Protein AF-A0A845VIH4-F1 (afdb_monomer_lite)

Sequence (87 aa):
MTYDQTQLDDLFARARSVLGPEVLGTFANCKPRQDAFMTALFRAIKAMEGPSNVTDGQILGALEIADEMFPLELEVMARAYYSEPKS

pLDDT: mean 86.14, std 13.35, range [51.91, 98.06]

Foldseek 3Di:
DDADPVLVVVLVVVLCVLCDDVNVVVCVLDVQLVVQLVVQLVVQCVVQVHSNRRDSVSSVVSNVRSCVVQPVVNSVVVCVVVPDDDD

Structure (mmCIF, N/CA/C/O backbone):
data_AF-A0A845VIH4-F1
#
_entry.id   AF-A0A845VIH4-F1
#
loop_
_atom_site.group_PDB
_atom_site.id
_atom_site.type_symbol
_atom_site.label_atom_id
_atom_site.label_alt_id
_atom_site.label_comp_id
_atom_site.label_asym_id
_atom_site.label_entity_id
_atom_site.label_seq_id
_atom_site.pdbx_PDB_ins_code
_atom_site.Cartn_x
_atom_site.Cartn_y
_atom_site.Cartn_z
_atom_site.occupancy
_atom_site.B_iso_or_equiv
_atom_site.auth_seq_id
_atom_site.auth_comp_id
_atom_site.auth_asym_id
_atom_site.auth_atom_id
_atom_site.pdbx_PDB_model_num
ATOM 1 N N . MET A 1 1 ? 19.160 3.550 -3.522 1.00 54.25 1 MET A N 1
ATOM 2 C CA . MET A 1 1 ? 18.275 3.278 -4.670 1.00 54.25 1 MET A CA 1
ATOM 3 C C . MET A 1 1 ? 17.223 4.361 -4.677 1.00 54.25 1 MET A C 1
ATOM 5 O O . MET A 1 1 ? 16.475 4.448 -3.714 1.00 54.25 1 MET A O 1
ATOM 9 N N . THR A 1 2 ? 17.233 5.213 -5.694 1.00 68.44 2 THR A N 1
ATOM 10 C CA . THR A 1 2 ? 16.160 6.182 -5.929 1.00 68.44 2 THR A CA 1
ATOM 11 C C . THR A 1 2 ? 15.287 5.556 -7.004 1.00 68.44 2 THR A C 1
ATOM 13 O O . THR A 1 2 ? 15.784 5.308 -8.100 1.00 68.44 2 THR A O 1
ATOM 16 N N . TYR A 1 3 ? 14.056 5.181 -6.661 1.00 77.38 3 TYR A N 1
ATOM 17 C CA . TYR A 1 3 ? 13.118 4.639 -7.643 1.00 77.38 3 TYR A CA 1
ATOM 18 C C . TYR A 1 3 ? 12.599 5.776 -8.526 1.00 77.38 3 TYR A C 1
ATOM 20 O O . TYR A 1 3 ? 12.485 6.910 -8.059 1.00 77.38 3 TYR A O 1
ATOM 28 N N . ASP A 1 4 ? 12.298 5.477 -9.789 1.00 87.88 4 ASP A N 1
ATOM 29 C CA . ASP A 1 4 ? 11.595 6.418 -10.658 1.00 87.88 4 ASP A CA 1
ATOM 30 C C . ASP A 1 4 ? 10.208 6.711 -10.068 1.00 87.88 4 ASP A C 1
ATOM 32 O O . ASP A 1 4 ? 9.473 5.793 -9.693 1.00 87.88 4 ASP A O 1
ATOM 36 N N . GLN A 1 5 ? 9.866 7.996 -9.974 1.00 88.75 5 GLN A N 1
ATOM 37 C CA . GLN A 1 5 ? 8.598 8.445 -9.410 1.00 88.75 5 GLN A CA 1
ATOM 38 C C . GLN A 1 5 ? 7.414 7.877 -10.199 1.00 88.75 5 GLN A C 1
ATOM 40 O O . GLN A 1 5 ? 6.441 7.437 -9.596 1.00 88.75 5 GLN A O 1
ATOM 45 N N . THR A 1 6 ? 7.541 7.788 -11.525 1.00 93.38 6 THR A N 1
ATOM 46 C CA . THR A 1 6 ? 6.491 7.245 -12.401 1.00 93.38 6 THR A CA 1
ATOM 47 C C . THR A 1 6 ? 6.167 5.793 -12.046 1.00 93.38 6 THR A C 1
ATOM 49 O O . THR A 1 6 ? 5.007 5.416 -11.927 1.00 93.38 6 THR A O 1
ATOM 52 N N . GLN A 1 7 ? 7.195 4.980 -11.784 1.00 92.81 7 GLN A N 1
ATOM 53 C CA . GLN A 1 7 ? 7.024 3.570 -11.421 1.00 92.81 7 GLN A CA 1
ATOM 54 C C . GLN A 1 7 ? 6.379 3.392 -10.043 1.00 92.81 7 GLN A C 1
ATOM 56 O O . GLN A 1 7 ? 5.639 2.432 -9.817 1.00 92.81 7 GLN A O 1
ATOM 61 N N . LEU A 1 8 ? 6.672 4.297 -9.106 1.00 94.06 8 LEU A N 1
ATOM 62 C CA . LEU A 1 8 ? 6.009 4.312 -7.805 1.00 94.06 8 LEU A CA 1
ATOM 63 C C . LEU A 1 8 ? 4.537 4.703 -7.944 1.00 94.06 8 LEU A C 1
ATOM 65 O O . LEU A 1 8 ? 3.682 4.046 -7.352 1.00 94.06 8 LEU A O 1
ATOM 69 N N . ASP A 1 9 ? 4.241 5.726 -8.742 1.00 95.38 9 ASP A N 1
ATOM 70 C CA . ASP A 1 9 ? 2.874 6.188 -8.977 1.00 95.38 9 ASP A CA 1
ATOM 71 C C . ASP A 1 9 ? 2.024 5.088 -9.633 1.00 95.38 9 ASP A C 1
ATOM 73 O O . ASP A 1 9 ? 0.912 4.815 -9.169 1.00 95.38 9 ASP A O 1
ATOM 77 N N . ASP A 1 10 ? 2.576 4.381 -10.625 1.00 96.19 10 ASP A N 1
ATOM 78 C CA . ASP A 1 10 ? 1.934 3.230 -11.269 1.00 96.19 10 ASP A CA 1
ATOM 79 C C . ASP A 1 10 ? 1.667 2.093 -10.275 1.00 96.19 10 ASP A C 1
ATOM 81 O O . ASP A 1 10 ? 0.563 1.539 -10.232 1.00 96.19 10 ASP A O 1
ATOM 85 N N . LEU A 1 11 ? 2.647 1.763 -9.425 1.00 96.56 11 LEU A N 1
ATOM 86 C CA . LEU A 1 11 ? 2.477 0.747 -8.386 1.00 96.56 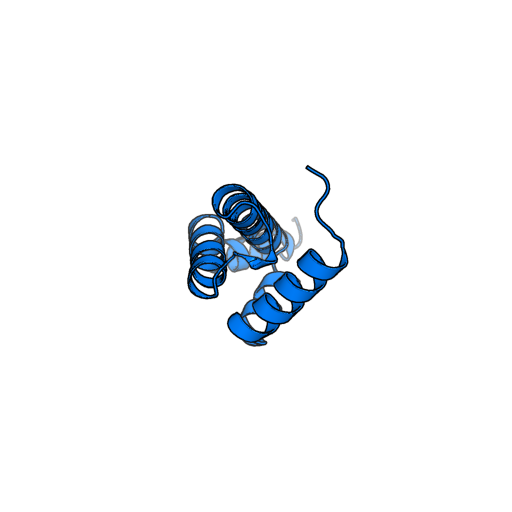11 LEU A CA 1
ATOM 87 C C . LEU A 1 11 ? 1.380 1.144 -7.392 1.00 96.56 11 LEU A C 1
ATOM 89 O O . LEU A 1 11 ? 0.557 0.304 -7.029 1.00 96.56 11 LEU A O 1
ATOM 93 N N . PHE A 1 12 ? 1.329 2.405 -6.960 1.00 95.19 12 PHE A N 1
ATOM 94 C CA . PHE A 1 12 ? 0.299 2.871 -6.030 1.00 95.19 12 PHE A CA 1
ATOM 95 C C . PHE A 1 12 ? -1.086 2.925 -6.670 1.00 95.19 12 PHE A C 1
ATOM 97 O O . PHE A 1 12 ? -2.071 2.580 -6.012 1.00 95.19 12 PHE A O 1
ATOM 104 N N . ALA A 1 13 ? -1.186 3.308 -7.943 1.00 96.06 13 ALA A N 1
ATOM 105 C CA . ALA A 1 13 ? -2.437 3.240 -8.691 1.00 96.06 13 ALA A CA 1
ATOM 106 C C . ALA A 1 13 ? -2.935 1.791 -8.789 1.00 96.06 13 ALA A C 1
ATOM 108 O O . ALA A 1 13 ? -4.104 1.511 -8.501 1.00 96.06 13 ALA A O 1
ATOM 109 N N . ARG A 1 14 ? -2.033 0.854 -9.101 1.00 96.94 14 ARG A N 1
ATOM 110 C CA . ARG A 1 14 ? -2.356 -0.573 -9.177 1.00 96.94 14 ARG A CA 1
ATOM 111 C C . ARG A 1 14 ? -2.728 -1.142 -7.808 1.00 96.94 14 ARG A C 1
ATOM 113 O O . ARG A 1 14 ? -3.736 -1.830 -7.700 1.00 96.94 14 ARG A O 1
ATOM 120 N N . ALA A 1 15 ? -2.016 -0.765 -6.746 1.00 96.25 15 ALA A N 1
ATOM 121 C CA . ALA A 1 15 ? -2.355 -1.158 -5.381 1.00 96.25 15 ALA A CA 1
ATOM 122 C C . ALA A 1 15 ? -3.752 -0.678 -4.971 1.00 96.25 15 ALA A C 1
ATOM 124 O O . ALA A 1 15 ? -4.529 -1.460 -4.434 1.00 96.25 15 ALA A O 1
ATOM 125 N N . ARG A 1 16 ? -4.130 0.565 -5.297 1.00 94.75 16 ARG A N 1
ATOM 126 C CA . ARG A 1 16 ? -5.501 1.053 -5.058 1.00 94.75 16 ARG A CA 1
ATOM 127 C C . ARG A 1 16 ? -6.551 0.215 -5.788 1.00 94.75 16 ARG A C 1
ATOM 129 O O . ARG A 1 16 ? -7.603 -0.057 -5.217 1.00 94.75 16 ARG A O 1
ATOM 136 N N . SER A 1 17 ? -6.263 -0.201 -7.022 1.00 96.56 17 SER A N 1
ATOM 137 C CA . SER A 1 17 ? -7.159 -1.065 -7.797 1.00 96.56 17 SER A CA 1
ATOM 138 C C . SER A 1 17 ? -7.280 -2.472 -7.207 1.00 96.56 17 SER A C 1
ATOM 140 O O . SER A 1 17 ? -8.379 -3.014 -7.189 1.00 96.56 17 SER A O 1
ATOM 142 N N . VAL A 1 18 ? -6.173 -3.061 -6.740 1.00 96.69 18 VAL A N 1
ATOM 143 C CA . VAL A 1 18 ? -6.136 -4.418 -6.163 1.00 96.69 18 VAL A CA 1
ATOM 144 C C . VAL A 1 18 ? -6.840 -4.468 -4.807 1.00 96.69 18 VAL A C 1
ATOM 146 O O . VAL A 1 18 ? -7.613 -5.385 -4.554 1.00 96.69 18 VAL A O 1
ATOM 149 N N . LEU A 1 19 ? -6.588 -3.484 -3.941 1.00 94.81 19 LEU A N 1
ATOM 150 C CA . LEU A 1 19 ? -7.138 -3.449 -2.581 1.00 94.81 19 LEU A CA 1
ATOM 151 C C . LEU A 1 19 ? -8.627 -3.079 -2.553 1.00 94.81 19 LEU A C 1
ATOM 153 O O . LEU A 1 19 ? -9.368 -3.527 -1.682 1.00 94.81 19 LEU A O 1
ATOM 157 N N . GLY A 1 20 ? -9.068 -2.248 -3.498 1.00 94.19 20 GLY A N 1
ATOM 158 C CA . GLY A 1 20 ? -10.447 -1.784 -3.565 1.00 94.19 20 GLY A CA 1
ATOM 159 C C . GLY A 1 20 ? -10.816 -0.744 -2.491 1.00 94.19 20 GLY A C 1
ATOM 160 O O . GLY A 1 20 ? -10.045 -0.439 -1.578 1.00 94.19 20 GLY A O 1
ATOM 161 N N . PRO A 1 21 ? -12.011 -0.141 -2.608 1.00 90.44 21 PRO A N 1
ATOM 162 C CA . PRO A 1 21 ? -12.406 1.019 -1.806 1.00 90.44 21 PRO A CA 1
ATOM 163 C C . PRO A 1 21 ? -12.604 0.712 -0.317 1.00 90.44 21 PRO A C 1
ATOM 165 O O . PRO A 1 21 ? -12.398 1.594 0.511 1.00 90.44 21 PRO A O 1
ATOM 168 N N . GLU A 1 22 ? -12.986 -0.517 0.032 1.00 87.00 22 GLU A N 1
ATOM 169 C CA . GLU A 1 22 ? -13.221 -0.925 1.420 1.00 87.00 22 GLU A CA 1
ATOM 170 C C . GLU A 1 22 ? -11.924 -0.912 2.237 1.00 87.00 22 GLU A C 1
ATOM 172 O O . GLU A 1 22 ? -11.834 -0.218 3.250 1.00 87.00 22 GLU A O 1
ATOM 177 N N . VAL A 1 23 ? -10.884 -1.591 1.745 1.00 87.38 23 VAL A N 1
ATOM 178 C CA . VAL A 1 23 ? -9.561 -1.640 2.388 1.00 87.38 23 VAL A CA 1
ATOM 179 C C . VAL A 1 23 ? -8.911 -0.257 2.421 1.00 87.38 23 VAL A C 1
ATOM 181 O O . VAL A 1 23 ? -8.331 0.151 3.423 1.00 87.38 23 VAL A O 1
ATOM 184 N N . LEU A 1 24 ? -9.052 0.530 1.352 1.00 88.56 24 LEU A N 1
ATOM 185 C CA . LEU A 1 24 ? -8.564 1.912 1.360 1.00 88.56 24 LEU A CA 1
ATOM 186 C C . LEU A 1 24 ? -9.285 2.770 2.414 1.00 88.56 24 LEU A C 1
ATOM 188 O O . LEU A 1 24 ? -8.671 3.654 3.018 1.00 88.56 24 LEU A O 1
ATOM 192 N N . GLY A 1 25 ? -10.565 2.487 2.668 1.00 84.50 25 GLY A N 1
ATOM 193 C CA . GLY A 1 25 ? -11.340 3.098 3.741 1.00 84.50 25 GLY A CA 1
ATOM 194 C C . GLY A 1 25 ? -10.789 2.777 5.131 1.00 84.50 25 GLY A C 1
ATOM 195 O O . GLY A 1 25 ? -10.747 3.670 5.978 1.00 84.50 25 GLY A O 1
ATOM 196 N N . THR A 1 26 ? -10.316 1.553 5.379 1.00 81.38 26 THR A N 1
ATOM 197 C CA . THR A 1 26 ? -9.708 1.194 6.676 1.00 81.38 26 THR A CA 1
ATOM 198 C C . THR A 1 26 ? -8.347 1.864 6.861 1.00 81.38 26 THR A C 1
ATOM 200 O O . THR A 1 26 ? -8.062 2.402 7.928 1.00 81.38 26 THR A O 1
ATOM 203 N N . PHE A 1 27 ? -7.534 1.966 5.806 1.00 83.81 27 PHE A N 1
ATOM 204 C CA . PHE A 1 27 ? -6.250 2.677 5.869 1.00 83.81 27 PHE A CA 1
ATOM 205 C C . PHE A 1 27 ? -6.406 4.163 6.198 1.00 83.81 27 PHE A C 1
ATOM 207 O O . PHE A 1 27 ? -5.672 4.677 7.041 1.00 83.81 27 PHE A O 1
ATOM 214 N N . ALA A 1 28 ? -7.393 4.846 5.605 1.00 78.12 28 ALA A N 1
ATOM 215 C CA . ALA A 1 28 ? -7.690 6.247 5.927 1.00 78.12 28 ALA A CA 1
ATOM 216 C C . ALA A 1 28 ? -8.050 6.455 7.412 1.00 78.12 28 ALA A C 1
ATOM 218 O O . ALA A 1 28 ? -7.900 7.549 7.955 1.00 78.12 28 ALA A O 1
ATOM 219 N N . ASN A 1 29 ? -8.521 5.393 8.059 1.00 76.81 29 ASN A N 1
ATOM 220 C CA . ASN A 1 29 ? -9.016 5.375 9.424 1.00 76.81 29 ASN A CA 1
ATOM 221 C C . ASN A 1 29 ? -7.994 4.841 10.446 1.00 76.81 29 ASN A C 1
ATOM 223 O O . ASN A 1 29 ? -8.191 5.067 11.646 1.00 76.81 29 ASN A O 1
ATOM 227 N N . CYS A 1 30 ? -6.898 4.227 9.975 1.00 80.81 30 CYS A N 1
ATOM 228 C CA . CYS A 1 30 ? -5.865 3.576 10.776 1.00 80.81 30 CYS A CA 1
ATOM 229 C C . CYS A 1 30 ? -4.460 3.815 10.210 1.00 80.81 30 CYS A C 1
ATOM 231 O O . CYS A 1 30 ? -3.9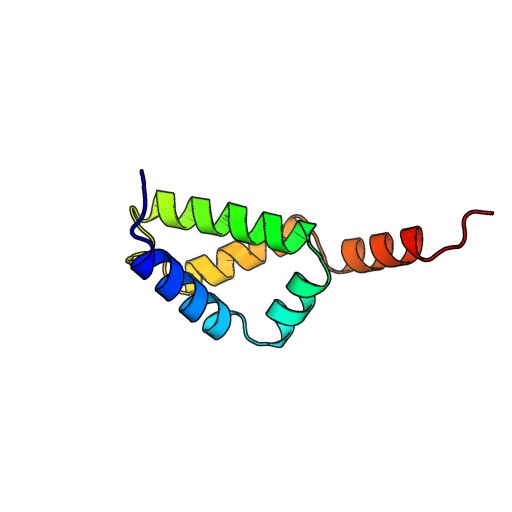03 3.008 9.458 1.00 80.81 30 CYS A O 1
ATOM 233 N N . LYS A 1 31 ? -3.843 4.922 10.635 1.00 85.56 31 LYS A N 1
ATOM 234 C CA . LYS A 1 31 ? -2.480 5.273 10.222 1.00 85.56 31 LYS A CA 1
ATOM 235 C C . LYS A 1 31 ? -1.432 4.177 10.514 1.00 85.56 31 LYS A C 1
ATOM 237 O O . LYS A 1 31 ? -0.624 3.921 9.625 1.00 85.56 31 LYS A O 1
ATOM 242 N N . PRO A 1 32 ? -1.434 3.486 11.673 1.00 88.50 32 PRO A N 1
ATOM 243 C CA . PRO A 1 32 ? -0.469 2.413 11.929 1.00 88.50 32 PRO A CA 1
ATOM 244 C C . PRO A 1 32 ? -0.549 1.263 10.920 1.00 88.50 32 PRO A C 1
ATOM 246 O O . PRO A 1 32 ? 0.480 0.783 10.447 1.00 88.50 32 PRO A O 1
ATOM 249 N N . ARG A 1 33 ? -1.764 0.866 10.530 1.00 88.75 33 ARG A N 1
ATOM 250 C CA . ARG A 1 33 ? -1.982 -0.188 9.534 1.00 88.75 33 ARG A CA 1
ATOM 251 C C . ARG A 1 33 ? -1.532 0.249 8.144 1.00 88.75 33 ARG A C 1
ATOM 253 O O . ARG A 1 33 ? -0.850 -0.504 7.455 1.00 88.75 33 ARG A O 1
ATOM 260 N N . GLN A 1 34 ? -1.829 1.492 7.766 1.00 91.69 34 GLN A N 1
ATOM 261 C CA . GLN A 1 34 ? -1.315 2.076 6.528 1.00 91.69 34 GLN A CA 1
ATOM 262 C C . GLN A 1 34 ? 0.225 2.094 6.508 1.00 91.69 34 GLN A C 1
ATOM 264 O O . GLN A 1 34 ? 0.835 1.711 5.510 1.00 91.69 34 GLN A O 1
ATOM 269 N N . ASP A 1 35 ? 0.867 2.507 7.603 1.00 91.88 35 ASP A N 1
ATOM 270 C CA . ASP A 1 35 ? 2.330 2.563 7.704 1.00 91.88 35 ASP A CA 1
ATOM 271 C C . ASP A 1 35 ? 2.957 1.153 7.646 1.00 91.88 35 ASP A C 1
ATOM 273 O O . ASP A 1 35 ? 4.000 0.961 7.007 1.00 91.88 35 ASP A O 1
ATOM 277 N N . ALA A 1 36 ? 2.302 0.149 8.244 1.00 92.50 36 ALA A N 1
ATOM 278 C CA . ALA A 1 36 ? 2.700 -1.257 8.149 1.00 92.50 36 ALA A CA 1
ATOM 279 C C . ALA A 1 36 ? 2.599 -1.786 6.710 1.00 92.50 36 ALA A C 1
ATOM 281 O O . ALA A 1 36 ? 3.575 -2.342 6.198 1.00 92.50 36 ALA A O 1
ATOM 282 N N . PHE A 1 37 ? 1.481 -1.522 6.025 1.00 95.62 37 PHE A N 1
ATOM 283 C CA . PHE A 1 37 ? 1.297 -1.863 4.612 1.00 95.62 37 PHE A CA 1
ATOM 284 C C . PHE A 1 37 ? 2.389 -1.240 3.738 1.00 95.62 37 PHE A C 1
ATOM 286 O O . PHE A 1 37 ? 3.052 -1.939 2.972 1.00 95.62 37 PHE A O 1
ATOM 293 N N . MET A 1 38 ? 2.640 0.065 3.888 1.00 95.50 38 MET A N 1
ATOM 294 C CA . MET A 1 38 ? 3.672 0.764 3.116 1.00 95.50 38 MET A CA 1
ATOM 295 C C . MET A 1 38 ? 5.060 0.175 3.374 1.00 95.50 38 MET A C 1
ATOM 297 O O . MET A 1 38 ? 5.837 -0.026 2.441 1.00 95.50 38 MET A O 1
ATOM 301 N N . THR A 1 39 ? 5.365 -0.160 4.628 1.00 96.00 39 THR A N 1
ATOM 302 C CA . THR A 1 39 ? 6.630 -0.805 5.000 1.00 96.00 39 THR A CA 1
ATOM 303 C C . THR A 1 39 ? 6.784 -2.173 4.334 1.00 96.00 39 THR A C 1
ATOM 305 O O . THR A 1 39 ? 7.852 -2.472 3.791 1.00 96.00 39 THR A O 1
ATOM 308 N N . ALA A 1 40 ? 5.736 -3.000 4.344 1.00 97.06 40 ALA A N 1
ATOM 309 C CA . ALA A 1 40 ? 5.737 -4.305 3.688 1.00 97.06 40 ALA A CA 1
ATOM 310 C C . ALA A 1 40 ? 5.861 -4.174 2.160 1.00 97.06 40 ALA A C 1
ATOM 312 O O . ALA A 1 40 ? 6.679 -4.861 1.544 1.00 97.06 40 ALA A O 1
ATOM 313 N N . LEU A 1 41 ? 5.154 -3.216 1.558 1.00 97.19 41 LEU A N 1
ATOM 314 C CA . LEU A 1 41 ? 5.228 -2.941 0.126 1.00 97.19 41 LEU A CA 1
ATOM 315 C C . LEU A 1 41 ? 6.632 -2.477 -0.294 1.00 97.19 41 LEU A C 1
ATOM 317 O O . LEU A 1 41 ? 7.171 -2.970 -1.282 1.00 97.19 41 LEU A O 1
ATOM 321 N N . PHE A 1 42 ? 7.295 -1.613 0.482 1.00 95.88 42 PHE A N 1
ATOM 322 C CA . PHE A 1 42 ? 8.686 -1.225 0.204 1.00 95.88 42 PHE A CA 1
ATOM 323 C C . PHE A 1 42 ? 9.668 -2.396 0.302 1.00 95.88 42 PHE A C 1
ATOM 325 O O . PHE A 1 42 ? 10.652 -2.442 -0.445 1.00 95.88 42 PHE A O 1
ATOM 332 N N . ARG A 1 43 ? 9.412 -3.367 1.188 1.00 96.06 43 ARG A N 1
ATOM 333 C CA . ARG A 1 43 ? 10.195 -4.610 1.227 1.00 96.06 43 ARG A CA 1
ATOM 334 C C . ARG A 1 43 ? 9.973 -5.445 -0.032 1.00 96.06 43 ARG A C 1
ATOM 336 O O . ARG A 1 43 ? 10.956 -5.949 -0.570 1.00 96.06 43 ARG A O 1
ATOM 343 N N . ALA A 1 44 ? 8.740 -5.532 -0.530 1.00 96.81 44 ALA A N 1
ATOM 344 C CA . ALA A 1 44 ? 8.439 -6.208 -1.791 1.00 96.81 44 ALA A CA 1
ATOM 345 C C . ALA A 1 44 ? 9.144 -5.538 -2.982 1.00 96.81 44 ALA A C 1
ATOM 347 O O . ALA A 1 44 ? 9.795 -6.229 -3.760 1.00 96.81 44 ALA A O 1
ATOM 348 N N . ILE A 1 45 ? 9.123 -4.201 -3.067 1.00 96.50 45 ILE A N 1
ATOM 349 C CA . ILE A 1 45 ? 9.862 -3.442 -4.095 1.00 96.50 45 ILE A CA 1
ATOM 350 C C . ILE A 1 45 ? 11.349 -3.811 -4.074 1.00 96.50 45 ILE A C 1
ATOM 352 O O . ILE A 1 45 ? 11.942 -4.065 -5.120 1.00 96.50 45 ILE A O 1
ATOM 356 N N . LYS A 1 46 ? 11.952 -3.870 -2.880 1.00 94.75 46 LYS A N 1
ATOM 357 C CA . LYS A 1 46 ? 13.362 -4.246 -2.727 1.00 94.75 46 LYS A CA 1
ATOM 358 C C . LYS A 1 46 ? 13.620 -5.697 -3.146 1.00 94.75 46 LYS A C 1
ATOM 360 O O . LYS A 1 46 ? 14.640 -5.960 -3.771 1.00 94.75 46 LYS A O 1
ATOM 365 N N . ALA A 1 47 ? 12.728 -6.621 -2.792 1.00 95.75 47 ALA A N 1
ATOM 366 C CA . ALA A 1 47 ? 12.861 -8.042 -3.114 1.00 95.75 47 ALA A CA 1
ATOM 367 C C . ALA A 1 47 ? 12.691 -8.331 -4.613 1.00 95.75 47 ALA A C 1
ATOM 369 O O . ALA A 1 47 ? 13.320 -9.246 -5.129 1.00 95.75 47 ALA A O 1
ATOM 370 N N . MET A 1 48 ? 11.869 -7.537 -5.299 1.00 95.56 48 MET A N 1
ATOM 371 C CA . MET A 1 48 ? 11.601 -7.664 -6.735 1.00 95.56 48 MET A CA 1
ATOM 372 C C . MET A 1 48 ? 12.495 -6.786 -7.605 1.00 95.56 48 MET A C 1
ATOM 374 O O . MET A 1 48 ? 12.278 -6.685 -8.811 1.00 95.56 48 MET A O 1
ATOM 378 N N . GLU A 1 49 ? 13.488 -6.134 -7.000 1.00 93.88 49 GLU A N 1
ATOM 379 C CA . GLU A 1 49 ? 14.441 -5.263 -7.692 1.00 93.88 49 GLU A CA 1
ATOM 380 C C . GLU A 1 49 ? 13.776 -4.098 -8.452 1.00 93.88 49 GLU A C 1
ATOM 382 O O . GLU A 1 49 ? 14.328 -3.571 -9.415 1.00 93.88 49 GLU A O 1
ATOM 387 N N . GLY A 1 50 ? 12.595 -3.656 -8.009 1.00 93.75 50 GLY A N 1
ATOM 388 C CA . GLY A 1 50 ? 11.935 -2.474 -8.557 1.00 93.75 50 GLY A CA 1
ATOM 389 C C . GLY A 1 50 ? 10.408 -2.473 -8.419 1.00 93.75 50 GLY A C 1
ATOM 390 O O . GLY A 1 50 ? 9.797 -3.535 -8.287 1.00 93.75 50 GLY A O 1
ATOM 391 N N . PRO A 1 51 ? 9.760 -1.290 -8.475 1.00 95.62 51 PRO A N 1
ATOM 392 C CA . PRO A 1 51 ? 8.309 -1.172 -8.304 1.00 95.62 51 PRO A CA 1
ATOM 393 C C . PRO A 1 51 ? 7.514 -1.882 -9.405 1.00 95.62 51 PRO A C 1
ATOM 395 O O . PRO A 1 51 ? 6.515 -2.539 -9.122 1.00 95.62 51 PRO A O 1
ATOM 398 N N . SER A 1 52 ? 7.994 -1.815 -10.650 1.00 95.50 52 SER A N 1
ATOM 399 C CA . SER A 1 52 ? 7.330 -2.415 -11.814 1.00 95.50 52 SER A CA 1
ATOM 400 C C . SER A 1 52 ? 7.239 -3.942 -11.749 1.00 95.50 52 SER A C 1
ATOM 402 O O . SER A 1 52 ? 6.346 -4.524 -12.360 1.00 95.50 52 SER A O 1
ATOM 404 N N . ASN A 1 53 ? 8.138 -4.578 -10.992 1.00 96.00 53 ASN A N 1
ATOM 405 C CA . ASN A 1 53 ? 8.221 -6.031 -10.852 1.00 96.00 53 ASN A CA 1
ATOM 406 C C . ASN A 1 53 ? 7.380 -6.570 -9.689 1.00 96.00 53 ASN A C 1
ATOM 408 O O . ASN A 1 53 ? 7.216 -7.783 -9.569 1.00 96.00 53 ASN A O 1
ATOM 412 N N . VAL A 1 54 ? 6.861 -5.695 -8.822 1.00 97.44 54 VAL A N 1
ATOM 413 C CA . VAL A 1 54 ? 5.960 -6.111 -7.743 1.00 97.44 54 VAL A CA 1
ATOM 414 C C . VAL A 1 54 ? 4.691 -6.685 -8.366 1.00 97.44 54 VAL A C 1
ATOM 416 O O . VAL A 1 54 ? 4.128 -6.079 -9.273 1.00 97.44 54 VAL A O 1
ATOM 419 N N . THR A 1 55 ? 4.232 -7.843 -7.905 1.00 97.56 55 THR A N 1
ATOM 420 C CA . THR A 1 55 ? 3.011 -8.487 -8.412 1.00 97.56 55 THR A CA 1
ATOM 421 C C . THR A 1 55 ? 1.796 -8.137 -7.558 1.00 97.56 55 THR A C 1
ATOM 423 O O . THR A 1 55 ? 1.926 -7.723 -6.406 1.00 97.56 55 THR A O 1
ATOM 426 N N . ASP A 1 56 ? 0.594 -8.365 -8.084 1.00 98.06 56 ASP A N 1
ATOM 427 C CA . ASP A 1 56 ? -0.641 -8.173 -7.313 1.00 98.06 56 ASP A CA 1
ATOM 428 C C . ASP A 1 56 ? -0.686 -9.081 -6.075 1.00 98.06 56 ASP A C 1
ATOM 430 O O . ASP A 1 56 ? -1.109 -8.650 -5.006 1.00 98.06 56 ASP A O 1
ATOM 434 N N . GLY A 1 57 ? -0.141 -10.300 -6.169 1.00 97.75 57 GLY A N 1
ATOM 435 C CA . GLY A 1 57 ? -0.001 -11.197 -5.019 1.00 97.75 57 GLY A CA 1
ATOM 436 C C . GLY A 1 57 ? 0.893 -10.628 -3.913 1.00 97.75 57 GLY A C 1
ATOM 437 O O . GLY A 1 57 ? 0.636 -10.855 -2.738 1.00 97.75 57 GLY A O 1
ATOM 438 N N . GLN A 1 58 ? 1.908 -9.834 -4.254 1.00 97.88 58 GLN A N 1
ATOM 439 C CA . GLN A 1 58 ? 2.757 -9.166 -3.261 1.00 97.88 58 GLN A CA 1
ATOM 440 C C . GLN A 1 58 ? 2.108 -7.920 -2.666 1.00 97.88 58 GLN A C 1
ATOM 442 O O . GLN A 1 58 ? 2.379 -7.590 -1.514 1.00 97.88 58 GLN A O 1
ATOM 447 N N . ILE A 1 59 ? 1.242 -7.244 -3.424 1.00 97.94 59 ILE A N 1
ATOM 448 C CA . ILE A 1 59 ? 0.392 -6.176 -2.888 1.00 97.94 59 ILE A CA 1
ATOM 449 C C . ILE A 1 59 ? -0.566 -6.766 -1.845 1.00 97.94 59 ILE A C 1
ATOM 451 O O . ILE A 1 59 ? -0.682 -6.218 -0.751 1.00 97.94 59 ILE A O 1
ATOM 455 N N . LEU A 1 60 ? -1.199 -7.903 -2.152 1.00 97.56 60 LEU A N 1
ATOM 456 C CA . LEU A 1 60 ? -2.073 -8.610 -1.212 1.00 97.56 60 LEU A CA 1
ATOM 457 C C . LEU A 1 60 ? -1.300 -9.143 0.002 1.00 97.56 60 LEU A C 1
ATOM 459 O O . LEU A 1 60 ? -1.715 -8.909 1.129 1.00 97.56 60 LEU A O 1
ATOM 463 N N . GLY A 1 61 ? -0.125 -9.744 -0.195 1.00 96.88 61 GLY A N 1
ATOM 464 C CA . GLY 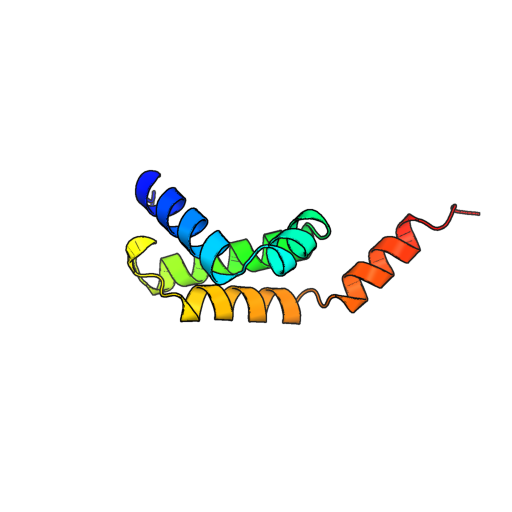A 1 61 ? 0.720 -10.174 0.925 1.00 96.88 61 GLY A CA 1
ATOM 465 C C . GLY A 1 61 ? 1.183 -9.012 1.817 1.00 96.88 61 GLY A C 1
ATOM 466 O O . GLY A 1 61 ? 1.323 -9.167 3.027 1.00 96.88 61 GLY A O 1
ATOM 467 N N . ALA A 1 62 ? 1.381 -7.813 1.257 1.00 96.94 62 ALA A N 1
ATOM 468 C CA . ALA A 1 62 ? 1.667 -6.621 2.055 1.00 96.94 62 ALA A CA 1
ATOM 469 C C . ALA A 1 62 ? 0.465 -6.183 2.911 1.00 96.94 62 ALA A C 1
ATOM 471 O O . ALA A 1 62 ? 0.670 -5.670 4.013 1.00 96.94 62 ALA A O 1
ATOM 472 N N . LEU A 1 63 ? -0.767 -6.392 2.430 1.00 95.44 63 LEU A N 1
ATOM 473 C CA . LEU A 1 63 ? -1.983 -6.195 3.223 1.00 95.44 63 LEU A CA 1
ATOM 474 C C . LEU A 1 63 ? -2.073 -7.229 4.351 1.00 95.44 63 LEU A C 1
ATOM 476 O O . LEU A 1 63 ? -2.296 -6.838 5.490 1.00 95.44 63 LEU A O 1
ATOM 480 N N . GLU A 1 64 ? -1.829 -8.509 4.067 1.00 94.75 64 GLU A N 1
ATOM 481 C CA . GLU A 1 64 ? -1.850 -9.576 5.083 1.00 94.75 64 GLU A CA 1
ATOM 482 C C . GLU A 1 64 ? -0.890 -9.268 6.243 1.00 94.75 64 GLU A C 1
ATOM 484 O O . GLU A 1 64 ? -1.282 -9.315 7.405 1.00 94.75 64 GLU A O 1
ATOM 489 N N . ILE A 1 65 ? 0.336 -8.826 5.939 1.00 93.31 65 ILE A N 1
ATOM 490 C CA . ILE A 1 65 ? 1.306 -8.400 6.963 1.00 93.31 65 ILE A CA 1
ATOM 491 C C . ILE A 1 65 ? 0.781 -7.208 7.776 1.00 93.31 65 ILE A C 1
ATOM 493 O O . ILE A 1 65 ? 0.966 -7.152 8.993 1.00 93.31 65 ILE A O 1
ATOM 497 N N . ALA A 1 66 ? 0.154 -6.228 7.121 1.00 92.50 66 ALA A N 1
ATOM 498 C CA . ALA A 1 66 ? -0.402 -5.067 7.811 1.00 92.50 66 ALA A CA 1
ATOM 499 C C . ALA A 1 66 ? -1.526 -5.466 8.777 1.00 92.50 66 ALA A C 1
ATOM 501 O O . ALA A 1 66 ? -1.603 -4.926 9.881 1.00 92.50 66 ALA A O 1
ATOM 502 N N . ASP A 1 67 ? -2.347 -6.428 8.370 1.00 90.19 67 ASP A N 1
ATOM 503 C CA . ASP A 1 67 ? -3.485 -6.944 9.124 1.00 90.19 67 ASP A CA 1
ATOM 504 C C . ASP A 1 67 ? -3.046 -7.803 10.311 1.00 90.19 67 ASP A C 1
ATOM 506 O O . ASP A 1 67 ? -3.622 -7.692 11.390 1.00 90.19 67 ASP A O 1
ATOM 510 N N . GLU A 1 68 ? -1.985 -8.595 10.154 1.00 89.38 68 GLU A N 1
ATOM 511 C CA . GLU A 1 68 ? -1.369 -9.343 11.255 1.00 89.38 68 GLU A CA 1
ATOM 512 C C . GLU A 1 68 ? -0.750 -8.413 12.307 1.00 89.38 68 GLU A C 1
ATOM 514 O O . GLU A 1 68 ? -0.860 -8.658 13.510 1.00 89.38 68 GLU A O 1
ATOM 519 N N . MET A 1 69 ? -0.090 -7.337 11.864 1.00 85.62 69 MET A N 1
ATOM 520 C CA . MET A 1 69 ? 0.557 -6.379 12.765 1.00 85.62 69 MET A CA 1
ATOM 521 C C . MET A 1 69 ? -0.443 -5.460 13.469 1.00 85.62 69 MET A C 1
ATOM 523 O O . MET A 1 69 ? -0.253 -5.124 14.640 1.00 85.62 69 MET A O 1
ATOM 527 N N . PHE A 1 70 ? -1.485 -5.032 12.757 1.00 83.62 70 PHE A N 1
ATOM 528 C CA . PHE A 1 70 ? -2.520 -4.135 13.261 1.00 83.62 70 PHE A CA 1
ATOM 529 C C . PHE A 1 70 ? -3.910 -4.635 12.848 1.00 83.62 70 PHE A C 1
ATOM 531 O O . PHE A 1 70 ? -4.516 -4.076 11.927 1.00 83.62 70 PHE A O 1
ATOM 538 N N . PRO A 1 71 ? -4.437 -5.654 13.553 1.00 79.38 71 PRO A N 1
ATOM 539 C CA . PRO A 1 71 ? -5.784 -6.153 13.320 1.00 79.38 71 PRO A CA 1
ATOM 540 C C . PRO A 1 71 ? -6.838 -5.057 13.510 1.00 79.38 71 PRO A C 1
ATOM 542 O O . PRO A 1 71 ? -6.660 -4.129 14.309 1.00 79.38 71 PRO A O 1
ATOM 545 N N . LEU A 1 72 ? -7.976 -5.194 12.824 1.00 70.81 72 LEU A N 1
ATOM 546 C CA . LEU A 1 72 ? -9.122 -4.278 12.950 1.00 70.81 72 LEU A CA 1
ATOM 547 C C . LEU A 1 72 ? -9.594 -4.121 14.396 1.00 70.81 72 LEU A C 1
ATOM 549 O O . LEU A 1 72 ? -10.038 -3.051 14.802 1.00 70.81 72 LEU A O 1
ATOM 553 N N . GLU A 1 73 ? -9.481 -5.169 15.196 1.00 65.12 73 GLU A N 1
ATOM 554 C CA . GLU A 1 73 ? -9.875 -5.168 16.597 1.00 65.12 73 GLU A CA 1
ATOM 555 C C . GLU A 1 73 ? -9.014 -4.200 17.418 1.00 65.12 73 GLU A C 1
ATOM 557 O O . GLU A 1 73 ? -9.542 -3.481 18.269 1.00 65.12 73 GLU A O 1
ATOM 562 N N . LEU A 1 74 ? -7.709 -4.111 17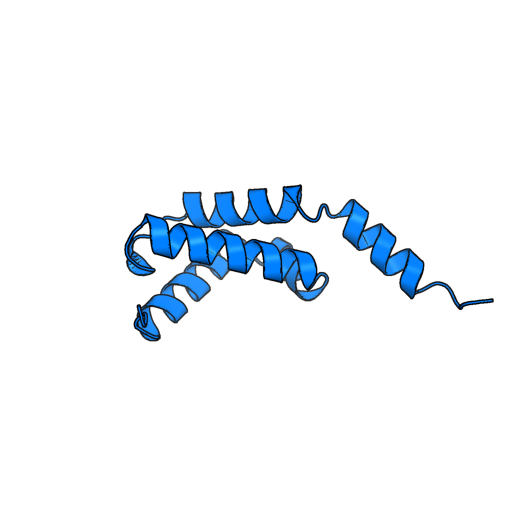.127 1.00 65.06 74 LEU A N 1
ATOM 563 C CA . LEU A 1 74 ? -6.828 -3.126 17.760 1.00 65.06 74 LEU A CA 1
ATOM 564 C C . LEU A 1 74 ? -7.168 -1.700 17.315 1.00 65.06 74 LEU A C 1
ATOM 566 O O . LEU A 1 74 ? -7.071 -0.773 18.118 1.00 65.06 74 LEU A O 1
ATOM 570 N N . GLU A 1 75 ? -7.606 -1.514 16.069 1.00 61.50 75 GLU A N 1
ATOM 571 C CA . GLU A 1 75 ? -8.090 -0.224 15.565 1.00 61.50 75 GLU A CA 1
ATOM 572 C C . GLU A 1 75 ? -9.368 0.223 16.294 1.00 61.50 75 GLU A C 1
ATOM 574 O O . GLU A 1 75 ? -9.465 1.373 16.737 1.00 61.50 75 GLU A O 1
ATOM 579 N N . VAL A 1 76 ? -10.325 -0.692 16.482 1.00 68.00 76 VAL A N 1
ATOM 580 C CA . VAL A 1 76 ? -11.560 -0.437 17.240 1.00 68.00 76 VAL A CA 1
ATOM 581 C C . VAL A 1 76 ? -11.244 -0.116 18.703 1.00 68.00 76 VAL A C 1
ATOM 583 O O . VAL A 1 76 ? -11.782 0.853 19.241 1.00 68.00 76 VAL A O 1
ATOM 586 N N . MET A 1 77 ? -10.336 -0.865 19.337 1.00 64.56 77 MET A N 1
ATOM 587 C CA . MET A 1 77 ? -9.921 -0.614 20.723 1.00 64.56 77 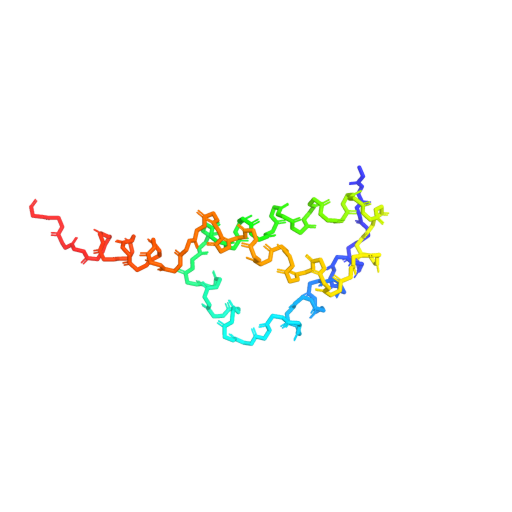MET A CA 1
ATOM 588 C C . MET A 1 77 ? -9.183 0.718 20.889 1.00 64.56 77 MET A C 1
ATOM 590 O O . MET A 1 77 ? -9.468 1.456 21.831 1.00 64.56 77 MET A O 1
ATOM 594 N N . ALA A 1 78 ? -8.272 1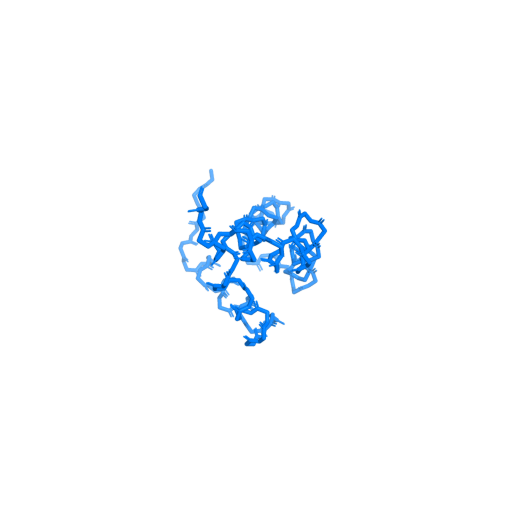.059 19.973 1.00 64.12 78 ALA A N 1
ATOM 595 C CA . ALA A 1 78 ? -7.570 2.339 20.007 1.00 64.12 78 ALA A CA 1
ATOM 596 C C . ALA A 1 78 ? -8.553 3.507 19.862 1.00 64.12 78 ALA A C 1
ATOM 598 O O . ALA A 1 78 ? -8.496 4.461 20.638 1.00 64.12 78 ALA A O 1
ATOM 599 N N . ARG A 1 79 ? -9.502 3.415 18.920 1.00 67.31 79 ARG A N 1
ATOM 600 C CA . ARG A 1 79 ? -10.567 4.415 18.770 1.00 67.31 79 ARG A CA 1
ATOM 601 C C . ARG A 1 79 ? -11.381 4.559 20.045 1.00 67.31 79 ARG A C 1
ATOM 603 O O . ARG A 1 79 ? -11.503 5.682 20.521 1.00 67.31 79 ARG A O 1
ATOM 610 N N . ALA A 1 80 ? -11.858 3.447 20.611 1.00 66.38 80 ALA A N 1
ATOM 611 C CA . ALA A 1 80 ? -12.619 3.444 21.858 1.00 66.38 80 ALA A CA 1
ATOM 612 C C . ALA A 1 80 ? -11.853 4.165 22.981 1.00 66.38 80 ALA A C 1
ATOM 614 O O . ALA A 1 80 ? -12.372 5.123 23.552 1.00 66.38 80 ALA A O 1
ATOM 615 N N . TYR A 1 81 ? -10.585 3.803 23.198 1.00 65.06 81 TYR A N 1
ATOM 616 C CA . TYR A 1 81 ? -9.733 4.384 24.239 1.00 65.06 81 TYR A CA 1
ATOM 617 C C . TYR A 1 81 ? -9.493 5.897 24.078 1.00 65.06 81 TYR A C 1
ATOM 619 O O . TYR A 1 81 ? -9.482 6.629 25.064 1.00 65.06 81 TYR A O 1
ATOM 627 N N . TYR A 1 82 ? -9.311 6.395 22.850 1.00 61.91 82 TYR A N 1
ATOM 628 C CA . TYR A 1 82 ? -9.122 7.834 22.605 1.00 61.91 82 TYR A CA 1
ATOM 629 C C . TYR A 1 82 ? -10.431 8.634 22.548 1.00 61.91 82 TYR A C 1
ATOM 631 O O . TYR A 1 82 ? -10.394 9.859 22.667 1.00 61.91 82 TYR A O 1
ATOM 639 N N . SER A 1 83 ? -11.570 7.966 22.354 1.00 62.72 83 SER A N 1
ATOM 640 C CA . SER A 1 83 ? -12.898 8.589 22.362 1.00 62.72 83 SER A CA 1
ATOM 641 C C . SER A 1 83 ? -13.551 8.645 23.745 1.00 62.72 83 SER A C 1
ATOM 643 O O . SER A 1 83 ? -14.536 9.363 23.916 1.00 62.72 83 SER A O 1
ATOM 645 N N . GLU A 1 84 ? -13.008 7.938 24.738 1.00 54.28 84 GLU A N 1
ATOM 646 C CA . GLU A 1 84 ? -13.454 8.084 26.120 1.00 54.28 84 GLU A CA 1
ATOM 647 C C . GLU A 1 84 ? -12.987 9.436 26.693 1.00 54.28 84 GLU A C 1
ATOM 649 O O . GLU A 1 84 ? -11.794 9.762 26.642 1.00 54.28 84 GLU A O 1
ATOM 654 N N . PRO A 1 85 ? -13.900 10.255 27.252 1.00 51.91 85 PRO A N 1
ATOM 655 C CA . PRO A 1 85 ? -13.500 11.450 27.970 1.00 51.91 85 PRO A CA 1
ATOM 656 C C . PRO A 1 85 ? -12.695 11.007 29.189 1.00 51.91 85 PRO A C 1
ATOM 658 O O . PRO A 1 85 ? -13.204 10.302 30.061 1.00 51.91 85 PRO A O 1
ATOM 661 N N . LYS A 1 86 ? -11.422 11.411 29.236 1.00 55.41 86 LYS A N 1
ATOM 662 C CA . LYS A 1 86 ? -10.575 11.210 30.413 1.00 55.41 86 LYS A CA 1
ATOM 663 C C . LYS A 1 86 ? -11.299 11.813 31.620 1.00 55.41 86 LYS A C 1
ATOM 665 O O . LYS A 1 86 ? -11.524 13.023 31.639 1.00 55.41 86 LYS A O 1
ATOM 670 N N . SER A 1 87 ? -11.719 10.950 32.546 1.00 56.22 87 SER A N 1
ATOM 671 C CA . SER A 1 87 ? -12.314 11.343 33.830 1.00 56.22 87 SER A CA 1
ATOM 672 C C . SER A 1 87 ? -11.278 11.986 34.742 1.00 56.22 87 SER A C 1
ATOM 674 O O . SER A 1 87 ? -10.091 11.593 34.645 1.00 56.22 87 SER A O 1
#

Radius of gyration: 14.9 Å; chains: 1; bounding box: 32×23×46 Å

Secondary structure (DSSP, 8-state):
----HHHHHHHHHHHHHHHHHHHHHHHHH-HHHHHHHHHHHHHHHHHTTSGGG--HHHHHHHHHHHHHHS-HHHHHHHHHHHHS---

Organism: NCBI:txid2707351